Protein AF-A0AAX1RX55-F1 (afdb_monomer_lite)

Secondary structure (DSSP, 8-state):
-EEEEEEE-STTTT-EEEEEEEE-SSEEEEEE--SSSSPPEEEEEGGGEEEEEEEE-SS-EEEEEEETT-

Foldseek 3Di:
DKDWDWDADPVCNPDTFTFMWDDDPFWTKTWGDPDDDDIDIDIAGPVQWDDWDWDDDPVDIDIDTDGHPD

Radius of gyration: 12.41 Å; chains: 1; bounding box: 31×26×30 Å

Sequence (70 aa):
MKTKCSFKTFMFRRISYPGTLTLNNKYLKFKSENVYGEPITESLFINNIKDIKLKKGLLNNSLLILYNNE

pLDDT: mean 85.61, std 12.38, range [44.78, 97.0]

Structure (mmCIF, N/CA/C/O backbone):
data_AF-A0AAX1RX55-F1
#
_entry.id   AF-A0AAX1RX55-F1
#
loop_
_atom_site.group_PDB
_atom_site.id
_atom_site.type_symbol
_atom_site.label_atom_id
_atom_site.label_alt_id
_atom_site.label_comp_id
_atom_site.label_asym_id
_atom_site.label_entity_id
_atom_site.label_seq_id
_atom_site.pdbx_PDB_ins_code
_atom_site.Cartn_x
_atom_site.Cartn_y
_atom_site.Cartn_z
_atom_site.occupancy
_atom_site.B_iso_or_equiv
_atom_site.auth_seq_id
_atom_site.auth_comp_id
_atom_site.auth_asym_id
_atom_site.auth_atom_id
_atom_site.pdbx_PDB_model_num
ATOM 1 N N . MET A 1 1 ? -1.186 -10.624 6.675 1.00 92.75 1 MET A N 1
ATOM 2 C CA . MET A 1 1 ? -1.779 -11.098 5.397 1.00 92.75 1 MET A CA 1
ATOM 3 C C . MET A 1 1 ? -1.064 -10.426 4.227 1.00 92.75 1 MET A C 1
ATOM 5 O O . MET A 1 1 ? -0.608 -9.299 4.394 1.00 92.75 1 MET A O 1
ATOM 9 N N . LYS A 1 2 ? -0.931 -11.087 3.070 1.00 95.88 2 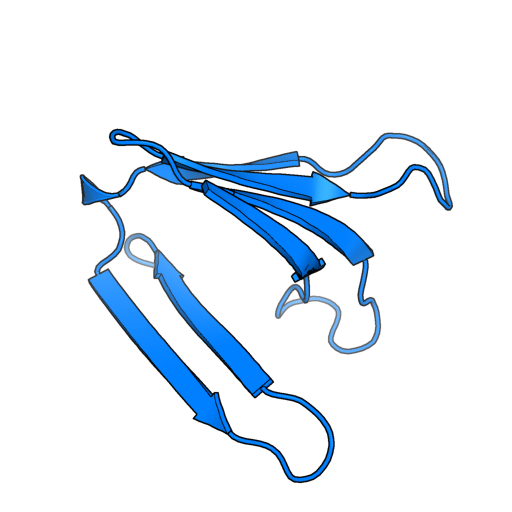LYS A N 1
ATOM 10 C CA . LYS A 1 2 ? -0.342 -10.506 1.850 1.00 95.88 2 LYS A CA 1
ATOM 11 C C . LYS A 1 2 ? -1.243 -10.784 0.650 1.00 95.88 2 LYS A C 1
ATOM 13 O O . LYS A 1 2 ? -1.847 -11.849 0.597 1.00 95.88 2 LYS A O 1
ATOM 18 N N . THR A 1 3 ? -1.312 -9.857 -0.298 1.00 95.12 3 THR A N 1
ATOM 19 C CA . THR A 1 3 ? -2.015 -10.060 -1.570 1.00 95.12 3 THR A CA 1
ATOM 20 C C . THR A 1 3 ? -1.322 -9.317 -2.709 1.00 95.12 3 THR A C 1
ATOM 22 O O . THR A 1 3 ? -0.700 -8.274 -2.491 1.00 95.12 3 THR A O 1
ATOM 25 N N . LYS A 1 4 ? -1.406 -9.864 -3.923 1.00 94.94 4 LYS A N 1
ATOM 26 C CA . LYS A 1 4 ? -0.940 -9.200 -5.142 1.00 94.94 4 LYS A CA 1
ATOM 27 C C . LYS A 1 4 ? -1.987 -8.190 -5.594 1.00 94.94 4 LYS A C 1
ATOM 29 O O . LYS A 1 4 ? -3.179 -8.487 -5.608 1.00 94.94 4 LYS A O 1
ATOM 34 N N . CYS A 1 5 ? -1.549 -6.991 -5.949 1.00 92.69 5 CYS A N 1
ATOM 35 C CA . CYS A 1 5 ? -2.428 -5.950 -6.466 1.00 92.69 5 CYS A CA 1
ATOM 36 C C . CYS A 1 5 ? -1.645 -4.961 -7.330 1.00 92.69 5 CYS A C 1
ATOM 38 O O . CYS A 1 5 ? -0.422 -5.049 -7.452 1.00 92.69 5 CYS A O 1
ATOM 40 N N . SER A 1 6 ? -2.358 -4.000 -7.910 1.00 91.00 6 SER A N 1
ATOM 41 C CA . SER A 1 6 ? -1.739 -2.839 -8.538 1.00 91.00 6 SER A CA 1
ATOM 42 C C . SER A 1 6 ? -2.095 -1.578 -7.766 1.00 91.00 6 SER A C 1
ATOM 44 O O . SER A 1 6 ? -3.265 -1.353 -7.451 1.00 91.00 6 SER A O 1
ATOM 46 N N . PHE A 1 7 ? -1.099 -0.742 -7.495 1.00 89.00 7 PHE A N 1
ATOM 47 C CA . PHE A 1 7 ? -1.297 0.576 -6.911 1.00 89.00 7 PHE A CA 1
ATOM 48 C C . PHE A 1 7 ? -1.542 1.606 -8.014 1.00 89.00 7 PHE A C 1
ATOM 50 O O . PHE A 1 7 ? -0.803 1.658 -9.000 1.00 89.00 7 PHE A O 1
ATOM 57 N N . LYS A 1 8 ? -2.597 2.408 -7.853 1.00 85.12 8 LYS A N 1
ATOM 58 C CA . LYS A 1 8 ? -2.987 3.472 -8.783 1.00 85.12 8 LYS A CA 1
ATOM 59 C C . LYS A 1 8 ? -2.957 4.800 -8.040 1.00 85.12 8 LYS A C 1
ATOM 61 O O . LYS A 1 8 ? -3.742 4.986 -7.114 1.00 85.12 8 LYS A O 1
ATOM 66 N N . THR A 1 9 ? -2.087 5.718 -8.450 1.00 69.56 9 THR A N 1
ATOM 67 C CA . THR A 1 9 ? -2.072 7.080 -7.902 1.00 69.56 9 THR A CA 1
ATOM 68 C C . THR A 1 9 ? -3.075 7.955 -8.651 1.00 69.56 9 THR A C 1
ATOM 70 O O . THR A 1 9 ? -3.235 7.847 -9.869 1.00 69.56 9 THR A O 1
ATOM 73 N N . PHE A 1 10 ? -3.776 8.835 -7.930 1.00 62.22 10 PHE A N 1
ATOM 74 C CA . PHE A 1 10 ? -4.768 9.732 -8.535 1.00 62.22 10 PHE A CA 1
ATOM 75 C C . PHE A 1 10 ? -4.141 10.772 -9.478 1.00 62.22 10 PHE A C 1
ATOM 77 O O . PHE A 1 10 ? -4.779 11.148 -10.463 1.00 62.22 10 PHE A O 1
ATOM 84 N N . MET A 1 11 ? -2.894 11.193 -9.223 1.00 54.31 11 MET A N 1
ATOM 85 C CA . MET A 1 11 ? -2.206 12.216 -10.026 1.00 54.31 11 MET A CA 1
ATOM 86 C C . MET A 1 11 ? -1.857 11.752 -11.446 1.00 54.31 11 MET A C 1
ATOM 88 O O . MET A 1 11 ? -1.878 12.557 -12.372 1.00 54.31 11 MET A O 1
ATOM 92 N N . PHE A 1 12 ? -1.606 10.459 -11.660 1.00 54.75 12 PHE A N 1
ATOM 93 C CA . PHE A 1 12 ? -1.159 9.936 -12.952 1.00 54.75 12 PHE A CA 1
ATOM 94 C C . PHE A 1 12 ? -2.036 8.768 -13.388 1.00 54.75 12 PHE A C 1
ATOM 96 O O . PHE A 1 12 ? -1.547 7.650 -13.515 1.00 54.75 12 PHE A O 1
ATOM 103 N N . ARG A 1 13 ? -3.331 9.039 -13.641 1.00 54.25 13 ARG A N 1
ATOM 104 C CA . ARG A 1 13 ? -4.441 8.107 -13.991 1.00 54.25 13 ARG A CA 1
ATOM 105 C C . ARG A 1 13 ? -4.132 6.954 -14.976 1.00 54.25 13 ARG A C 1
ATOM 107 O O . ARG A 1 13 ? -4.994 6.108 -15.196 1.00 54.25 13 ARG A O 1
ATOM 114 N N . ARG A 1 14 ? -2.949 6.916 -15.588 1.00 62.12 14 ARG A N 1
ATOM 115 C CA . ARG A 1 14 ? -2.486 5.910 -16.548 1.00 62.12 14 ARG A CA 1
ATOM 116 C C . ARG A 1 14 ? -1.438 4.933 -16.004 1.00 62.12 14 ARG A C 1
ATOM 118 O O . ARG A 1 14 ? -1.199 3.933 -16.669 1.00 62.12 14 ARG A O 1
ATOM 125 N N . ILE A 1 15 ? -0.837 5.163 -14.832 1.00 70.19 15 ILE A N 1
ATOM 126 C CA . ILE A 1 15 ? 0.218 4.281 -14.310 1.00 70.19 15 ILE A CA 1
ATOM 127 C C . ILE A 1 15 ? -0.337 3.398 -13.192 1.00 70.19 15 ILE A C 1
ATOM 129 O O . ILE A 1 15 ? -0.818 3.875 -12.165 1.00 70.19 15 ILE A O 1
ATOM 133 N N . SER A 1 16 ? -0.294 2.087 -13.425 1.00 82.12 16 SER A N 1
ATOM 134 C CA . SER A 1 16 ? -0.597 1.062 -12.427 1.00 82.12 16 SER A CA 1
ATOM 135 C C . SER A 1 16 ? 0.696 0.342 -12.083 1.00 82.12 16 SER A C 1
ATOM 137 O O . SER A 1 16 ? 1.283 -0.300 -12.950 1.00 82.12 16 SER A O 1
ATOM 139 N N . TYR A 1 17 ? 1.128 0.435 -10.830 1.00 88.06 17 TYR A N 1
ATOM 140 C CA . TYR A 1 17 ? 2.333 -0.245 -10.368 1.00 88.06 17 TYR A CA 1
ATOM 141 C C . TYR A 1 17 ? 1.950 -1.629 -9.841 1.00 88.06 17 TYR A C 1
ATOM 143 O O . TYR A 1 17 ? 1.248 -1.689 -8.827 1.00 88.06 17 TYR A O 1
ATOM 151 N N . PRO A 1 18 ? 2.337 -2.739 -10.496 1.00 91.88 18 PRO A N 1
ATOM 152 C CA . PRO A 1 18 ? 2.125 -4.069 -9.939 1.00 91.88 18 PRO A CA 1
ATOM 153 C C . PRO A 1 18 ? 2.969 -4.233 -8.676 1.00 91.88 18 PRO A C 1
ATOM 155 O O . PRO A 1 18 ? 4.066 -3.685 -8.567 1.00 91.88 18 PRO A O 1
ATOM 158 N N . GLY A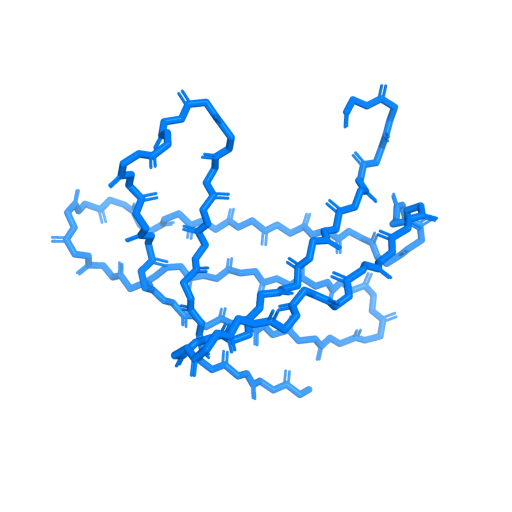 1 19 ? 2.449 -4.946 -7.684 1.00 94.31 19 GLY A N 1
ATOM 159 C CA . GLY A 1 19 ? 3.136 -5.090 -6.415 1.00 94.31 19 GLY A CA 1
ATOM 160 C C . GLY A 1 19 ? 2.433 -6.000 -5.426 1.00 94.31 19 GLY A C 1
ATOM 161 O O . GLY A 1 19 ? 1.519 -6.765 -5.743 1.00 94.31 19 GLY A O 1
ATOM 162 N N . THR A 1 20 ? 2.903 -5.923 -4.187 1.00 95.69 20 THR A N 1
ATOM 163 C CA . THR A 1 20 ? 2.362 -6.688 -3.064 1.00 95.69 20 THR A CA 1
ATOM 164 C C . THR A 1 20 ? 1.887 -5.742 -1.977 1.00 95.69 20 THR A C 1
ATOM 166 O O . THR A 1 20 ? 2.652 -4.917 -1.477 1.00 95.69 20 THR A O 1
ATOM 169 N N . LEU A 1 21 ? 0.633 -5.912 -1.574 1.00 95.56 21 LEU A N 1
ATOM 170 C CA . LEU A 1 21 ? 0.051 -5.266 -0.410 1.00 95.56 21 LEU A CA 1
ATOM 171 C C . LEU A 1 21 ? 0.184 -6.198 0.792 1.00 95.56 21 LEU A C 1
ATOM 173 O O . LEU A 1 21 ? -0.253 -7.350 0.758 1.00 95.56 21 LEU A O 1
ATOM 177 N N . THR A 1 22 ? 0.798 -5.704 1.857 1.00 97.00 22 THR A N 1
ATOM 178 C CA . THR A 1 22 ? 0.974 -6.417 3.121 1.00 97.00 22 THR A CA 1
ATOM 179 C C . THR A 1 22 ? 0.186 -5.706 4.207 1.00 97.00 22 THR A C 1
ATOM 181 O O . THR A 1 22 ? 0.396 -4.522 4.455 1.00 97.00 22 THR A O 1
ATOM 184 N N . LEU A 1 23 ? -0.693 -6.449 4.872 1.00 95.50 23 LEU A N 1
ATOM 185 C CA . LEU A 1 23 ? -1.436 -6.000 6.043 1.00 95.50 23 LEU A CA 1
ATOM 186 C C . LEU A 1 23 ? -0.846 -6.643 7.300 1.00 95.50 23 LEU A C 1
ATOM 188 O O . LEU A 1 23 ? -0.701 -7.874 7.361 1.00 95.50 23 LEU A O 1
ATOM 192 N N . ASN A 1 24 ? -0.561 -5.818 8.303 1.00 93.56 24 ASN A N 1
ATOM 193 C CA . ASN A 1 24 ? -0.323 -6.246 9.679 1.00 93.56 24 ASN A CA 1
ATOM 194 C C . ASN A 1 24 ? -1.155 -5.399 10.659 1.00 93.56 24 ASN A C 1
ATOM 196 O O . ASN A 1 24 ? -1.994 -4.616 10.237 1.00 93.56 24 ASN A O 1
ATOM 200 N N . ASN A 1 25 ? -0.910 -5.541 11.962 1.00 93.81 25 ASN A N 1
ATOM 201 C CA . ASN A 1 25 ? -1.718 -4.886 12.997 1.00 93.81 25 ASN A CA 1
ATOM 202 C C . ASN A 1 25 ? -1.506 -3.362 13.099 1.00 93.81 25 ASN A C 1
ATOM 204 O O . ASN A 1 25 ? -2.232 -2.706 13.835 1.00 93.81 25 ASN A O 1
ATOM 208 N N . LYS A 1 26 ? -0.497 -2.795 12.424 1.00 94.88 26 LYS A N 1
ATOM 209 C CA . LYS A 1 26 ? -0.130 -1.370 12.526 1.00 94.88 26 LYS A CA 1
ATOM 210 C C . LYS A 1 26 ? -0.280 -0.620 11.205 1.00 94.88 26 LYS A C 1
ATOM 212 O O . LYS A 1 26 ? -0.654 0.550 11.204 1.00 94.88 26 LYS A O 1
ATOM 217 N N . TYR A 1 27 ? 0.042 -1.268 10.091 1.00 94.81 27 TYR A N 1
ATOM 218 C CA . TYR A 1 27 ? 0.126 -0.632 8.789 1.00 94.81 27 TYR A CA 1
ATOM 219 C C . TYR A 1 27 ? -0.367 -1.525 7.654 1.00 94.81 27 TYR A C 1
ATOM 221 O O . TYR A 1 27 ? -0.262 -2.757 7.671 1.00 94.81 27 TYR A O 1
ATOM 229 N N . LEU A 1 28 ? -0.836 -0.846 6.615 1.00 94.62 28 LEU A N 1
ATOM 230 C CA . LEU A 1 28 ? -0.999 -1.374 5.279 1.00 94.62 28 LEU A CA 1
ATOM 231 C C .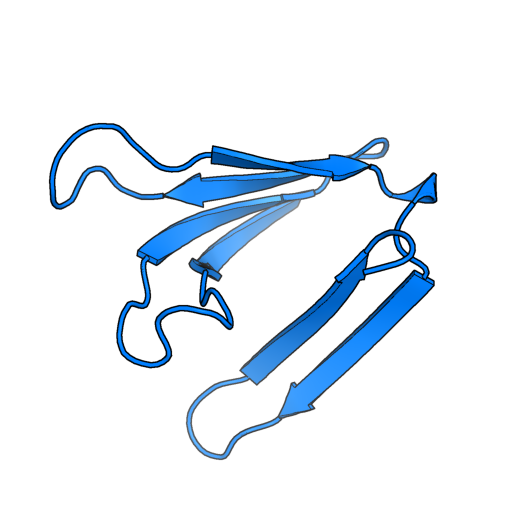 LEU A 1 28 ? 0.177 -0.878 4.430 1.00 94.62 28 LEU A C 1
ATOM 233 O O . LEU A 1 28 ? 0.319 0.320 4.203 1.00 94.62 28 LEU A O 1
ATOM 237 N N . LYS A 1 29 ? 1.039 -1.792 3.982 1.00 95.06 29 LYS A N 1
ATOM 238 C CA . LYS A 1 29 ? 2.241 -1.459 3.211 1.00 95.06 29 LYS A CA 1
ATOM 239 C C . LYS A 1 29 ? 2.155 -2.011 1.800 1.00 95.06 29 LYS A C 1
ATOM 241 O O . LYS A 1 29 ? 2.023 -3.221 1.620 1.00 95.06 29 LYS A O 1
ATOM 246 N N . PHE A 1 30 ? 2.277 -1.142 0.811 1.00 94.00 30 PHE A N 1
ATOM 247 C CA . PHE A 1 30 ? 2.444 -1.516 -0.584 1.00 94.00 30 PHE A CA 1
ATOM 248 C C . PHE A 1 30 ? 3.926 -1.467 -0.959 1.00 94.00 30 PHE A C 1
ATOM 250 O O . PHE A 1 30 ? 4.635 -0.533 -0.591 1.00 94.00 30 PHE A O 1
ATOM 257 N N . LYS A 1 31 ? 4.391 -2.473 -1.699 1.00 93.88 31 LYS A N 1
ATOM 258 C CA . LYS A 1 31 ? 5.703 -2.477 -2.352 1.00 93.88 31 LYS A CA 1
ATOM 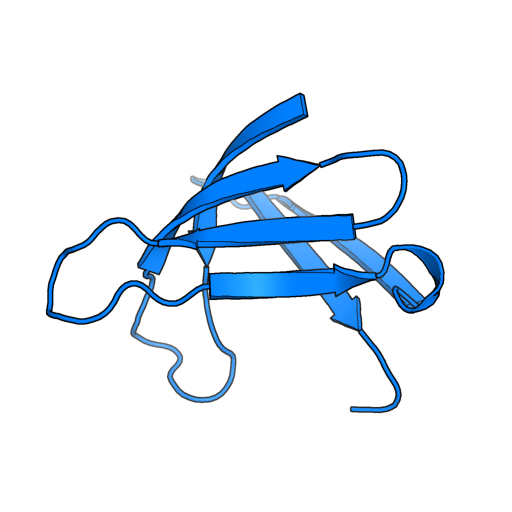259 C C . LYS A 1 31 ? 5.520 -2.885 -3.808 1.00 93.88 31 LYS A C 1
ATOM 261 O O . LYS A 1 31 ? 5.018 -3.983 -4.066 1.00 93.88 31 LYS A O 1
ATOM 266 N N . SER A 1 32 ? 5.914 -2.014 -4.729 1.00 92.31 32 SER A N 1
ATOM 267 C CA . SER A 1 32 ? 5.901 -2.310 -6.161 1.00 92.31 32 SER A CA 1
ATOM 268 C C . SER A 1 32 ? 6.957 -3.349 -6.538 1.00 92.31 32 SER A C 1
ATOM 270 O O . SER A 1 32 ? 7.966 -3.542 -5.853 1.00 92.31 32 SER A O 1
ATOM 272 N N . GLU A 1 33 ? 6.690 -4.049 -7.631 1.00 90.50 33 GLU A N 1
ATOM 273 C CA . GLU A 1 33 ? 7.690 -4.817 -8.355 1.00 90.50 33 GLU A CA 1
ATOM 274 C C . GLU A 1 33 ? 8.646 -3.846 -9.058 1.00 90.50 33 GLU A C 1
ATOM 276 O O . GLU A 1 33 ? 8.251 -2.759 -9.486 1.00 90.50 33 GLU A O 1
ATOM 281 N N . ASN A 1 34 ? 9.921 -4.218 -9.145 1.00 78.06 34 ASN A N 1
ATOM 282 C CA . ASN A 1 34 ? 10.924 -3.388 -9.796 1.00 78.06 34 ASN A CA 1
ATOM 283 C C . ASN A 1 34 ? 10.781 -3.539 -11.318 1.00 78.06 34 ASN A C 1
ATOM 285 O O . ASN A 1 34 ? 11.330 -4.471 -11.901 1.00 78.06 34 ASN A O 1
ATOM 289 N N . VAL A 1 35 ? 9.964 -2.677 -11.930 1.00 65.94 35 VAL A N 1
ATOM 290 C CA . VAL A 1 35 ? 9.713 -2.699 -13.381 1.00 65.94 35 VAL A CA 1
ATOM 291 C C . VAL A 1 35 ? 10.477 -1.582 -14.106 1.00 65.94 35 VAL A C 1
ATOM 293 O O . VAL A 1 35 ? 10.902 -1.790 -15.236 1.00 65.94 35 VAL A O 1
ATOM 296 N N . TYR A 1 36 ? 10.699 -0.422 -13.468 1.00 64.56 36 TYR A N 1
ATOM 297 C CA . TYR A 1 36 ? 11.312 0.759 -14.108 1.00 64.56 36 TYR A CA 1
ATOM 298 C C . TYR A 1 36 ? 12.161 1.622 -13.147 1.00 64.56 36 TYR A C 1
ATOM 300 O O . TYR A 1 36 ? 12.071 2.848 -13.178 1.00 64.56 36 TYR A O 1
ATOM 308 N N . GLY A 1 37 ? 12.968 1.008 -12.274 1.00 71.75 37 GLY A N 1
ATOM 309 C CA . GLY A 1 37 ? 13.859 1.727 -11.350 1.00 71.75 37 GLY A CA 1
ATOM 310 C C . GLY A 1 37 ? 13.506 1.503 -9.880 1.00 71.75 37 GLY A C 1
ATOM 311 O O . GLY A 1 37 ? 13.088 0.414 -9.498 1.00 71.75 37 GLY A O 1
ATOM 312 N N . GLU A 1 38 ? 13.699 2.507 -9.025 1.00 76.31 38 GLU A N 1
ATOM 313 C CA . GLU A 1 38 ? 13.501 2.324 -7.583 1.00 76.31 38 GLU A CA 1
ATOM 314 C C . GLU A 1 38 ? 12.057 1.895 -7.242 1.00 76.31 38 GLU A C 1
ATOM 316 O O . GLU A 1 38 ? 11.091 2.518 -7.698 1.00 76.31 38 GLU A O 1
ATOM 321 N N . PRO A 1 39 ? 11.871 0.829 -6.441 1.00 80.00 39 PRO A N 1
ATOM 322 C CA . PRO A 1 39 ? 10.549 0.319 -6.123 1.00 80.00 39 PRO A CA 1
ATOM 323 C C . PRO A 1 39 ? 9.791 1.299 -5.226 1.00 80.00 39 PRO A C 1
ATOM 325 O O . PRO A 1 39 ? 10.132 1.513 -4.060 1.00 80.00 39 PRO A O 1
ATOM 328 N N . ILE A 1 40 ? 8.674 1.811 -5.738 1.00 86.06 40 ILE A N 1
ATOM 329 C CA . ILE A 1 40 ? 7.689 2.570 -4.966 1.00 86.06 40 ILE A CA 1
ATOM 330 C C . ILE A 1 40 ? 7.234 1.739 -3.770 1.00 86.06 40 ILE A C 1
ATOM 332 O O . ILE A 1 40 ? 6.803 0.586 -3.918 1.00 86.06 40 ILE A O 1
ATOM 336 N N . THR A 1 41 ? 7.321 2.348 -2.593 1.00 89.75 41 THR A N 1
ATOM 337 C CA . THR A 1 41 ? 6.878 1.775 -1.329 1.00 89.75 41 THR A CA 1
ATOM 338 C C . THR A 1 41 ? 6.005 2.790 -0.610 1.00 89.75 41 THR A C 1
ATOM 340 O O . THR A 1 41 ? 6.471 3.873 -0.288 1.00 89.75 41 THR A O 1
ATOM 343 N N . GLU A 1 42 ? 4.772 2.403 -0.298 1.00 90.06 42 GLU A N 1
ATOM 344 C CA . GLU A 1 42 ? 3.811 3.244 0.420 1.00 90.06 42 GLU A CA 1
ATOM 345 C C . GLU A 1 42 ? 3.392 2.555 1.713 1.00 90.06 42 GLU A C 1
ATOM 347 O O . GLU A 1 42 ? 3.181 1.340 1.732 1.00 90.06 42 GLU A O 1
ATOM 352 N N . SER A 1 43 ? 3.296 3.300 2.813 1.00 93.00 43 SER A N 1
ATOM 353 C CA . SER A 1 43 ? 2.882 2.765 4.116 1.00 93.00 43 SER A CA 1
ATOM 354 C C . SER A 1 43 ? 1.795 3.636 4.728 1.00 93.00 43 SER A C 1
ATOM 356 O O . SER A 1 43 ? 2.029 4.795 5.051 1.00 93.00 43 SER A O 1
ATOM 358 N N . LEU A 1 44 ? 0.616 3.049 4.914 1.00 92.31 44 LEU A N 1
ATOM 359 C CA . LEU A 1 44 ? -0.538 3.690 5.530 1.00 92.31 44 LEU A CA 1
ATOM 360 C C . LEU A 1 44 ? -0.699 3.144 6.947 1.00 92.31 44 LEU A C 1
ATOM 362 O O . LEU A 1 44 ? -0.895 1.940 7.128 1.00 92.31 44 LEU A O 1
ATOM 366 N N . PHE A 1 45 ? -0.620 4.004 7.960 1.00 94.12 45 PHE A N 1
ATOM 367 C CA . PHE A 1 45 ? -0.959 3.606 9.326 1.00 94.12 45 PHE A CA 1
ATOM 368 C C . PHE A 1 45 ? -2.461 3.370 9.433 1.00 94.12 45 PHE A C 1
ATOM 370 O O . PHE A 1 45 ? -3.250 4.217 9.023 1.00 94.12 45 PHE A O 1
ATOM 377 N N . ILE A 1 46 ? -2.865 2.235 10.006 1.00 93.00 46 ILE A N 1
ATOM 378 C CA . ILE A 1 46 ? -4.284 1.851 10.067 1.00 93.00 46 ILE A CA 1
ATOM 379 C C . ILE A 1 46 ? -5.109 2.902 10.818 1.00 93.00 46 ILE A C 1
ATOM 381 O O . ILE A 1 46 ? -6.196 3.248 10.373 1.00 93.00 46 ILE A O 1
ATOM 385 N N . ASN A 1 47 ? -4.551 3.479 11.885 1.00 93.75 47 ASN A N 1
ATOM 386 C CA . ASN A 1 47 ? -5.209 4.515 12.690 1.00 93.75 47 ASN A CA 1
ATOM 387 C C . ASN A 1 47 ? -5.481 5.823 11.924 1.00 93.75 47 ASN A C 1
ATOM 389 O O . ASN A 1 47 ? -6.264 6.643 12.390 1.00 93.75 47 ASN A O 1
ATOM 393 N N . ASN A 1 48 ? -4.846 6.016 10.765 1.00 94.06 48 ASN A N 1
ATOM 394 C CA . ASN A 1 48 ? -4.993 7.209 9.931 1.00 94.06 48 ASN A CA 1
ATOM 395 C C . ASN A 1 48 ? -5.887 6.957 8.700 1.00 94.06 48 ASN A C 1
ATOM 397 O O . ASN A 1 48 ? -6.099 7.862 7.887 1.00 94.06 48 ASN A O 1
ATOM 401 N N . ILE A 1 49 ? -6.399 5.731 8.536 1.00 92.31 49 ILE A N 1
ATOM 402 C CA . ILE A 1 49 ? -7.375 5.400 7.498 1.00 92.31 49 ILE A CA 1
ATOM 403 C C . ILE A 1 49 ? -8.745 5.895 7.955 1.00 92.31 49 ILE A C 1
ATOM 405 O O . ILE A 1 49 ? -9.245 5.488 9.000 1.00 92.31 49 ILE A O 1
ATOM 409 N N . LYS A 1 50 ? -9.361 6.758 7.150 1.00 92.69 50 LYS A N 1
ATOM 410 C CA . LYS A 1 50 ? -10.667 7.350 7.458 1.00 92.69 50 LYS A CA 1
ATOM 411 C C . LYS A 1 50 ? -11.830 6.557 6.897 1.00 92.69 50 LYS A C 1
ATOM 413 O O . LYS A 1 50 ? -12.873 6.468 7.531 1.00 92.69 50 LYS A O 1
ATOM 418 N N . ASP A 1 51 ? -11.654 6.034 5.690 1.00 91.69 51 ASP A N 1
ATOM 419 C CA . ASP A 1 51 ? -12.680 5.267 4.999 1.00 91.69 51 ASP A CA 1
ATOM 420 C C . ASP A 1 51 ? -12.040 4.243 4.057 1.00 91.69 51 ASP A C 1
ATOM 422 O O . ASP A 1 51 ? -10.943 4.447 3.521 1.00 91.69 51 ASP A O 1
ATOM 426 N N . ILE A 1 52 ? -12.741 3.129 3.864 1.00 91.88 52 ILE A N 1
ATOM 427 C CA . ILE A 1 52 ? -12.350 2.030 2.990 1.00 91.88 52 ILE A CA 1
ATOM 428 C C . ILE A 1 52 ? -13.570 1.616 2.176 1.00 91.88 52 ILE A C 1
ATOM 430 O O . ILE A 1 52 ? -14.558 1.113 2.710 1.00 91.88 52 ILE A O 1
ATOM 434 N N . LYS A 1 53 ? -13.464 1.722 0.852 1.00 93.94 53 LYS A N 1
ATOM 435 C CA . LYS A 1 53 ? -14.535 1.331 -0.063 1.00 93.94 53 LYS A CA 1
ATOM 436 C C . LYS A 1 53 ? -14.069 0.273 -1.047 1.00 93.94 53 LYS A C 1
ATOM 438 O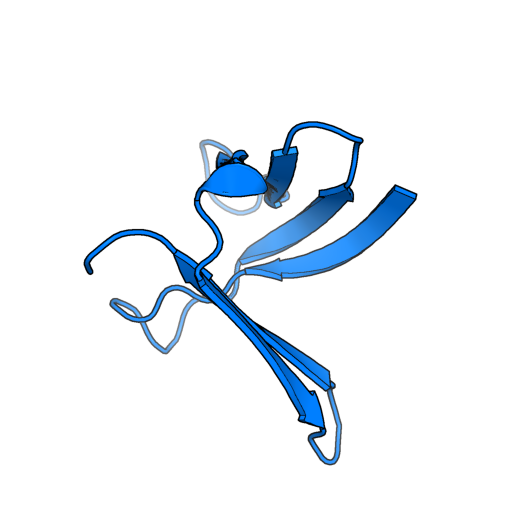 O . LYS A 1 53 ? -13.164 0.496 -1.852 1.00 93.94 53 LYS A O 1
ATOM 443 N N . LEU A 1 54 ? -14.744 -0.876 -1.039 1.00 92.44 54 LEU A N 1
ATOM 444 C CA . LEU A 1 54 ? -14.582 -1.883 -2.082 1.00 92.44 54 LEU A CA 1
ATOM 445 C C . LEU A 1 54 ? -15.387 -1.470 -3.317 1.00 92.44 54 LEU A C 1
ATOM 447 O O . LEU A 1 54 ? -16.617 -1.443 -3.301 1.00 92.44 54 LEU A O 1
AT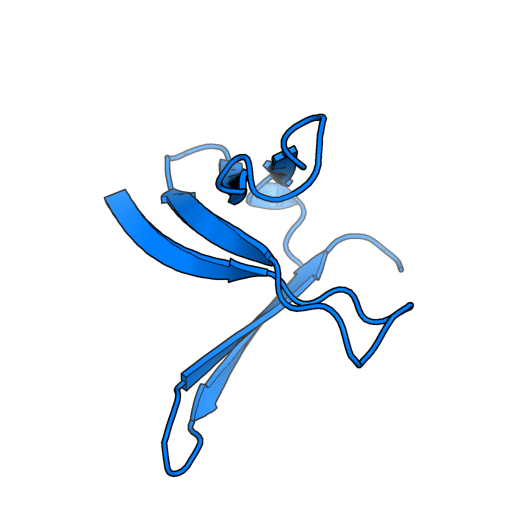OM 451 N N . LYS A 1 55 ? -14.693 -1.186 -4.415 1.00 91.00 55 LYS A N 1
ATOM 452 C CA . LYS A 1 55 ? -15.297 -0.974 -5.727 1.00 91.00 55 LYS A CA 1
ATOM 453 C C . LYS A 1 55 ? -15.228 -2.275 -6.517 1.00 91.00 55 LYS A C 1
ATOM 455 O O . LYS A 1 55 ? -14.145 -2.703 -6.914 1.00 91.00 55 LYS A O 1
ATOM 460 N N . LYS A 1 56 ? -16.384 -2.889 -6.756 1.00 91.44 56 LYS A N 1
ATOM 461 C CA . LYS A 1 56 ? -16.503 -4.045 -7.649 1.00 91.44 56 LYS A CA 1
ATOM 462 C C . LYS A 1 56 ? -16.588 -3.556 -9.094 1.00 91.44 56 LYS A C 1
ATOM 464 O O . LYS A 1 56 ? -17.418 -2.704 -9.401 1.00 91.44 56 LYS A O 1
ATOM 469 N N . GLY A 1 57 ? -15.703 -4.045 -9.951 1.00 85.56 57 GLY A N 1
ATOM 470 C CA . GLY A 1 57 ? -15.757 -3.838 -11.397 1.00 85.56 57 GLY A CA 1
ATOM 471 C C . GLY A 1 57 ? -16.107 -5.141 -12.110 1.00 85.56 57 GLY A C 1
ATOM 472 O O . GLY A 1 57 ? -16.059 -6.207 -11.504 1.00 85.56 57 GLY A O 1
ATOM 473 N N . LEU A 1 58 ? -16.437 -5.061 -13.403 1.00 83.69 58 LEU A N 1
ATOM 474 C CA . LEU A 1 58 ? -16.740 -6.252 -14.209 1.00 83.69 58 LEU A CA 1
ATOM 475 C C . LEU A 1 58 ? -15.549 -7.217 -14.324 1.00 83.69 58 LEU A C 1
ATOM 477 O O . LEU A 1 58 ? -15.748 -8.424 -14.332 1.00 83.69 58 LEU A O 1
ATOM 481 N N . LEU A 1 59 ? -14.325 -6.688 -14.415 1.00 83.69 59 LEU A N 1
ATOM 482 C CA . LEU A 1 59 ? -13.104 -7.484 -14.611 1.00 83.69 59 LEU A CA 1
ATOM 483 C C . LEU A 1 59 ? -12.185 -7.487 -13.387 1.00 83.69 59 LEU A C 1
ATOM 485 O O . LEU A 1 59 ? -11.398 -8.408 -13.196 1.00 83.69 59 LEU A O 1
ATOM 489 N N . ASN A 1 60 ? -12.243 -6.440 -12.567 1.00 84.62 60 ASN A N 1
ATOM 490 C CA . ASN A 1 60 ? -11.376 -6.290 -11.411 1.00 84.62 60 ASN A CA 1
ATOM 491 C C . ASN A 1 60 ? -12.079 -5.579 -10.259 1.00 84.62 60 ASN A C 1
ATOM 493 O O . ASN A 1 60 ? -12.872 -4.658 -10.440 1.00 84.62 60 ASN A O 1
ATOM 497 N N . ASN A 1 61 ? -11.716 -5.985 -9.048 1.00 90.06 61 ASN A N 1
ATOM 498 C CA . ASN A 1 61 ? -12.077 -5.269 -7.836 1.00 90.06 61 ASN A CA 1
ATOM 499 C C . ASN A 1 61 ? -10.974 -4.262 -7.498 1.00 90.06 61 ASN A C 1
ATOM 501 O O . ASN A 1 61 ? -9.803 -4.460 -7.820 1.00 90.06 61 ASN A O 1
ATOM 505 N N . SER A 1 62 ? -11.337 -3.159 -6.857 1.00 90.62 62 SER A N 1
ATOM 506 C CA . SER A 1 62 ? -10.396 -2.150 -6.374 1.00 90.62 62 SER A CA 1
ATOM 507 C C . SER A 1 62 ? -10.758 -1.747 -4.953 1.00 90.62 62 SER A C 1
ATOM 509 O O . SER A 1 62 ? -11.936 -1.599 -4.631 1.00 90.62 62 SER A O 1
ATOM 511 N N . LEU A 1 63 ? -9.747 -1.559 -4.111 1.00 91.62 63 LEU A N 1
ATOM 512 C CA . LEU A 1 63 ? -9.909 -1.025 -2.765 1.00 91.62 63 LEU A CA 1
ATOM 513 C C . LEU A 1 63 ? -9.543 0.460 -2.798 1.00 91.62 63 LEU A C 1
ATOM 515 O O . LEU A 1 63 ? -8.398 0.798 -3.094 1.00 91.62 63 LEU A O 1
ATOM 519 N N . LEU A 1 64 ? -10.515 1.334 -2.548 1.00 90.31 64 LEU A N 1
ATOM 520 C CA . LEU A 1 64 ? -10.279 2.762 -2.372 1.00 90.31 64 LEU A CA 1
ATOM 521 C C . LEU A 1 64 ? -10.063 3.028 -0.885 1.00 90.31 64 LEU A C 1
ATOM 523 O O . LEU A 1 64 ? -10.889 2.623 -0.069 1.00 90.31 64 LEU A O 1
ATOM 527 N N . ILE A 1 65 ? -8.959 3.688 -0.553 1.00 89.88 65 ILE A N 1
ATOM 528 C CA . ILE A 1 65 ? -8.601 4.028 0.821 1.00 89.88 65 ILE A CA 1
ATOM 529 C C . ILE A 1 65 ? -8.477 5.542 0.901 1.00 89.88 65 ILE A C 1
ATOM 531 O O . ILE A 1 65 ? -7.684 6.125 0.164 1.00 89.88 65 ILE A O 1
ATOM 535 N N . LEU A 1 66 ? -9.260 6.156 1.785 1.00 88.81 66 LEU A N 1
ATOM 536 C CA . LEU A 1 66 ? -9.113 7.560 2.146 1.00 88.81 66 LEU A CA 1
ATOM 537 C C . LEU A 1 66 ? -8.174 7.658 3.351 1.00 88.81 66 LEU A C 1
ATOM 539 O O . LEU A 1 66 ? -8.419 7.029 4.386 1.00 88.81 66 LEU A O 1
ATOM 543 N N . TYR A 1 67 ? -7.099 8.429 3.217 1.00 87.69 67 TYR A N 1
ATOM 544 C CA . TYR A 1 67 ? -5.997 8.465 4.174 1.00 87.69 67 TYR A CA 1
ATOM 545 C C . TYR A 1 67 ? -5.598 9.912 4.476 1.00 87.69 67 TYR A C 1
ATOM 547 O O . TYR A 1 67 ? -5.250 10.638 3.559 1.00 87.69 67 TYR A O 1
ATOM 555 N N . ASN A 1 68 ? -5.596 10.315 5.754 1.00 82.44 68 ASN A N 1
ATOM 556 C CA . ASN A 1 68 ? -5.348 11.702 6.197 1.00 82.44 68 ASN A CA 1
ATOM 557 C C . ASN A 1 68 ? -6.347 12.760 5.645 1.00 82.44 68 ASN A C 1
ATOM 559 O O . ASN A 1 68 ? -7.418 12.426 5.142 1.00 82.44 68 ASN A O 1
ATOM 563 N N . ASN A 1 69 ? -6.103 14.054 5.916 1.00 57.66 69 ASN A N 1
ATOM 564 C CA . ASN A 1 69 ? -6.936 15.212 5.519 1.00 57.66 69 ASN A CA 1
ATOM 565 C C . ASN A 1 69 ? -6.785 15.633 4.039 1.00 57.66 69 ASN A C 1
ATOM 567 O O . ASN A 1 69 ? -7.283 16.700 3.689 1.00 57.66 69 ASN A O 1
ATOM 571 N N . GLU A 1 70 ? -6.167 14.808 3.190 1.00 44.78 70 GLU A N 1
ATOM 572 C CA . GLU A 1 70 ? -6.045 15.029 1.738 1.00 44.78 70 GLU A CA 1
ATOM 573 C C . GLU A 1 70 ? -6.612 13.848 0.942 1.00 44.78 70 GLU A C 1
ATOM 575 O O . GLU A 1 70 ? -6.359 12.686 1.336 1.00 44.78 70 GLU A O 1
#

Organism: NCBI:txid46127